Protein AF-A0A518HF80-F1 (afdb_monomer_lite)

InterPro domains:
  IPR002513 Tn3 transposase DDE domain [PF01526] (2-58)

Organism: NCBI:txid2527974

Foldseek 3Di:
DDPVVVVVVVQVVQLVLLVVVVVVVVVVCVVVVHDDDVVVVVPDGSRDCPPPDPDDDDDDPVVVVVPPPDDDDDDDDDPPPDD

Sequence (83 aa):
MNQAGCLNLVTNAVVTWNTVYMAAVIDRLRTEGKTVNEEDIARLSPARYEHINPYGKYRFEVEDGLSRTRLRPLRPPPEQKQR

Radius of gyration: 16.24 Å; chains: 1; bounding box: 32×31×52 Å

pLDDT: mean 79.42, std 10.39, range [38.03, 90.88]

Structure (mmCIF, N/CA/C/O backbone):
data_AF-A0A518HF80-F1
#
_entry.id   AF-A0A518HF80-F1
#
loop_
_atom_site.group_PDB
_atom_site.id
_atom_site.type_symbol
_atom_site.label_atom_id
_atom_site.label_alt_id
_atom_site.label_comp_id
_atom_site.label_asym_id
_atom_site.label_entity_id
_atom_site.label_seq_id
_atom_site.pdbx_PDB_ins_code
_atom_site.Cartn_x
_atom_site.Cartn_y
_atom_site.Cartn_z
_atom_s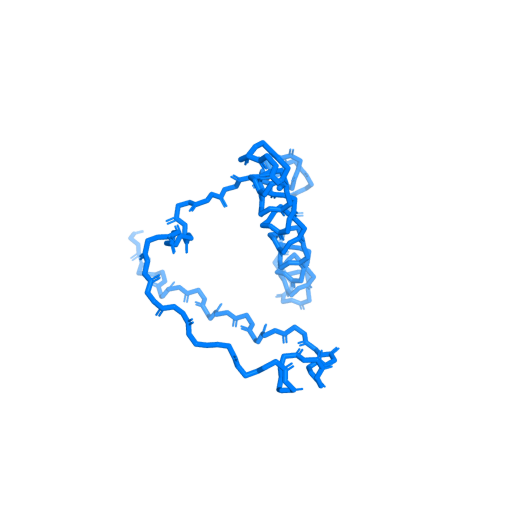ite.occupancy
_atom_site.B_iso_or_equiv
_atom_site.auth_seq_id
_atom_site.auth_comp_id
_atom_site.auth_asym_id
_atom_site.auth_atom_id
_atom_site.pdbx_PDB_model_num
ATOM 1 N N . MET A 1 1 ? 13.234 3.127 -25.140 1.00 52.56 1 MET A N 1
ATOM 2 C CA . MET A 1 1 ? 12.437 3.604 -23.985 1.00 52.56 1 MET A CA 1
ATOM 3 C C . MET A 1 1 ? 13.314 4.541 -23.173 1.00 52.56 1 MET A C 1
ATOM 5 O O . MET A 1 1 ? 14.455 4.183 -22.917 1.00 52.56 1 MET A O 1
ATOM 9 N N . ASN A 1 2 ? 12.851 5.755 -22.863 1.00 66.50 2 ASN A N 1
ATOM 10 C CA . ASN A 1 2 ? 13.644 6.712 -22.087 1.00 66.50 2 ASN A CA 1
ATOM 11 C C . ASN A 1 2 ? 13.598 6.351 -20.587 1.00 66.50 2 ASN A C 1
ATOM 13 O O . ASN A 1 2 ? 12.624 5.780 -20.098 1.00 66.50 2 ASN A O 1
ATOM 17 N N . GLN A 1 3 ? 14.662 6.675 -19.853 1.00 63.72 3 GLN A N 1
ATOM 18 C CA . GLN A 1 3 ? 14.768 6.420 -18.411 1.00 63.72 3 GLN A CA 1
ATOM 19 C C . GLN A 1 3 ? 13.621 7.080 -17.619 1.00 63.72 3 GLN A C 1
ATOM 21 O O . GLN A 1 3 ? 13.145 6.521 -16.632 1.00 63.72 3 GLN A O 1
ATOM 26 N N . ALA A 1 4 ? 13.127 8.228 -18.099 1.00 72.50 4 ALA A N 1
ATOM 27 C CA . ALA A 1 4 ? 12.016 8.969 -17.507 1.00 72.50 4 ALA A CA 1
ATOM 28 C C . ALA A 1 4 ? 10.683 8.192 -17.529 1.00 72.50 4 ALA A C 1
ATOM 30 O O . ALA A 1 4 ? 9.943 8.214 -16.550 1.00 72.50 4 ALA A O 1
ATOM 31 N N . GLY A 1 5 ? 10.386 7.468 -18.610 1.00 80.50 5 GLY A N 1
ATOM 32 C CA . GLY A 1 5 ? 9.167 6.672 -18.752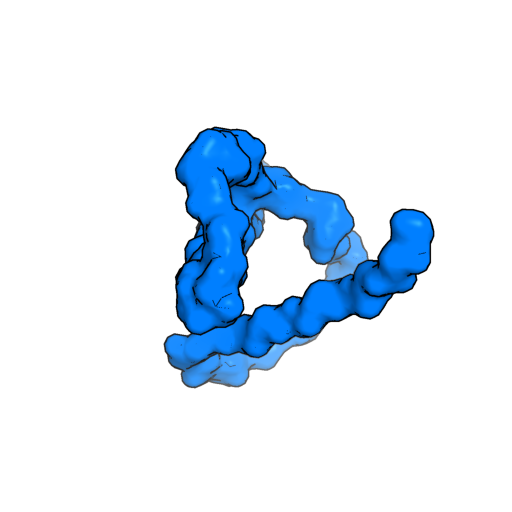 1.00 80.50 5 GLY A CA 1
ATOM 33 C C . GLY A 1 5 ? 9.177 5.438 -17.855 1.00 80.50 5 GLY A C 1
ATOM 34 O O . GLY A 1 5 ? 8.182 5.153 -17.192 1.00 80.50 5 GLY A O 1
ATOM 35 N N . CYS A 1 6 ? 10.319 4.750 -17.766 1.00 79.12 6 CYS A N 1
ATOM 36 C CA . CYS A 1 6 ? 10.481 3.616 -16.854 1.00 79.12 6 CYS A CA 1
ATOM 37 C C . CYS A 1 6 ? 10.354 4.048 -15.386 1.00 79.12 6 CYS A C 1
ATOM 39 O O . CYS A 1 6 ? 9.669 3.384 -14.611 1.00 79.12 6 CYS A O 1
ATOM 41 N N . LEU A 1 7 ? 10.965 5.176 -15.009 1.00 82.19 7 LEU A N 1
ATOM 42 C CA . LEU A 1 7 ? 10.864 5.711 -13.651 1.00 82.19 7 LEU A CA 1
ATOM 43 C C . LEU A 1 7 ? 9.424 6.103 -13.302 1.00 82.19 7 LEU A C 1
ATOM 45 O O . LEU A 1 7 ? 8.938 5.742 -12.237 1.00 82.19 7 LEU A O 1
ATOM 49 N N . ASN A 1 8 ? 8.728 6.796 -14.205 1.00 86.25 8 ASN A N 1
ATOM 50 C CA . ASN A 1 8 ? 7.338 7.195 -13.990 1.00 86.25 8 ASN A CA 1
ATOM 51 C C . ASN A 1 8 ? 6.426 5.972 -13.782 1.00 86.25 8 ASN A C 1
ATOM 53 O O . ASN A 1 8 ? 5.627 5.936 -12.848 1.00 86.25 8 ASN A O 1
ATOM 57 N N . LEU A 1 9 ? 6.604 4.926 -14.595 1.00 86.69 9 LEU A N 1
ATOM 58 C CA . LEU A 1 9 ? 5.854 3.680 -14.447 1.00 86.69 9 LEU A CA 1
ATOM 59 C C . LEU A 1 9 ? 6.075 3.034 -13.071 1.00 86.69 9 LEU A C 1
ATOM 61 O O . LEU A 1 9 ? 5.106 2.675 -12.403 1.00 86.69 9 LEU A O 1
ATOM 65 N N . VAL A 1 10 ? 7.333 2.912 -12.636 1.00 84.50 10 VAL A N 1
ATOM 66 C CA . VAL A 1 10 ? 7.669 2.314 -11.334 1.00 84.50 10 VAL A CA 1
ATOM 67 C C . VAL A 1 10 ? 7.100 3.149 -10.189 1.00 84.50 10 VAL A C 1
ATOM 69 O O . VAL A 1 10 ? 6.473 2.594 -9.289 1.00 84.50 10 VAL A O 1
ATOM 72 N N . THR A 1 11 ? 7.250 4.472 -10.239 1.00 85.62 11 THR A N 1
ATOM 73 C CA . THR A 1 11 ? 6.714 5.377 -9.216 1.00 85.62 11 THR A CA 1
ATOM 74 C C . THR A 1 11 ? 5.198 5.252 -9.096 1.00 85.62 11 THR A C 1
ATOM 76 O O . THR A 1 11 ? 4.687 5.093 -7.989 1.00 85.62 11 THR A O 1
ATOM 79 N N . ASN A 1 12 ? 4.470 5.246 -10.216 1.00 88.50 12 ASN A N 1
ATOM 80 C CA . ASN A 1 12 ? 3.015 5.094 -10.189 1.00 88.50 12 ASN A CA 1
ATOM 81 C C . ASN A 1 12 ? 2.598 3.722 -9.657 1.00 88.50 12 ASN A C 1
ATOM 83 O O . ASN A 1 12 ? 1.711 3.649 -8.813 1.00 88.50 12 ASN A O 1
ATOM 87 N N . ALA A 1 13 ? 3.269 2.643 -10.076 1.00 87.56 13 ALA A N 1
ATOM 88 C CA . ALA A 1 13 ? 2.980 1.300 -9.575 1.00 87.56 13 ALA A CA 1
ATOM 89 C C . ALA A 1 13 ? 3.156 1.204 -8.049 1.00 87.56 13 ALA A C 1
ATOM 91 O O . ALA A 1 13 ? 2.314 0.626 -7.359 1.00 87.56 13 ALA A O 1
ATOM 92 N N . VAL A 1 14 ? 4.214 1.818 -7.514 1.00 87.19 14 VAL A N 1
ATOM 93 C CA . VAL A 1 14 ? 4.481 1.903 -6.072 1.00 87.19 14 VAL A CA 1
ATOM 94 C C . VAL A 1 14 ? 3.395 2.688 -5.345 1.00 87.19 14 VAL A C 1
ATOM 96 O O . VAL A 1 14 ? 2.859 2.211 -4.345 1.00 87.19 14 VAL A O 1
ATOM 99 N N . VAL A 1 15 ? 3.045 3.871 -5.852 1.00 88.12 15 VAL A N 1
ATOM 100 C CA . VAL A 1 15 ? 2.010 4.724 -5.255 1.00 88.12 15 VAL A CA 1
ATOM 101 C C . VAL A 1 15 ? 0.668 3.998 -5.238 1.00 88.12 15 VAL A C 1
ATOM 103 O O . VAL A 1 15 ? 0.017 3.945 -4.198 1.00 88.12 15 VAL A O 1
ATOM 106 N N . THR A 1 16 ? 0.271 3.375 -6.350 1.00 88.50 16 THR A N 1
ATOM 107 C CA . THR A 1 16 ? -0.970 2.595 -6.432 1.00 88.50 16 THR A CA 1
ATOM 108 C C . THR A 1 16 ? -0.968 1.436 -5.440 1.00 88.50 16 THR A C 1
ATOM 110 O O . THR A 1 16 ? -1.948 1.255 -4.717 1.00 88.50 16 THR A O 1
ATOM 113 N N . TRP A 1 17 ? 0.130 0.678 -5.354 1.00 87.06 17 TRP A N 1
ATOM 114 C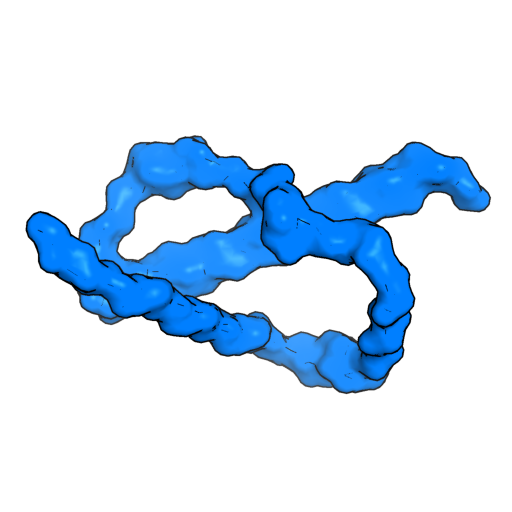 CA . TRP A 1 17 ? 0.244 -0.424 -4.400 1.00 87.06 17 TRP A CA 1
ATOM 115 C C . TRP A 1 17 ? 0.100 0.064 -2.955 1.00 87.06 17 TRP A C 1
ATOM 117 O O . TRP A 1 17 ? -0.696 -0.483 -2.193 1.00 87.06 17 TRP A O 1
ATOM 127 N N . ASN A 1 18 ? 0.803 1.135 -2.589 1.00 88.19 18 ASN A N 1
ATOM 128 C CA . ASN A 1 18 ? 0.724 1.715 -1.253 1.00 88.19 18 ASN A CA 1
ATOM 129 C C . ASN A 1 18 ? -0.698 2.172 -0.914 1.00 88.19 18 ASN A C 1
ATOM 131 O O . ASN A 1 18 ? -1.194 1.849 0.163 1.00 88.19 18 ASN A O 1
ATOM 135 N N . THR A 1 19 ? -1.379 2.861 -1.831 1.00 89.50 19 THR A N 1
ATOM 136 C CA . THR A 1 19 ? -2.762 3.314 -1.628 1.00 89.50 19 THR A CA 1
ATOM 137 C C . THR A 1 19 ? -3.713 2.149 -1.362 1.00 89.50 19 THR A C 1
ATOM 139 O O . THR A 1 19 ? -4.469 2.184 -0.392 1.00 89.50 19 THR A O 1
ATOM 142 N N . VAL A 1 20 ? -3.647 1.086 -2.172 1.00 90.88 20 VAL A N 1
ATOM 143 C CA . VAL A 1 20 ? -4.526 -0.086 -2.025 1.00 90.88 20 VAL A CA 1
ATOM 144 C C . VAL A 1 20 ? -4.300 -0.794 -0.686 1.00 90.88 20 VAL A C 1
ATOM 146 O O . VAL A 1 20 ? -5.262 -1.151 -0.005 1.00 90.88 20 VAL A O 1
ATOM 149 N N . TYR A 1 21 ? -3.044 -0.968 -0.265 1.00 89.69 21 TYR A N 1
ATOM 150 C CA . TYR A 1 21 ? -2.754 -1.610 1.020 1.00 89.69 21 TYR A CA 1
ATOM 151 C C . TYR A 1 21 ? -3.100 -0.728 2.218 1.00 89.69 21 TYR A C 1
ATOM 153 O O . TYR A 1 21 ? -3.573 -1.253 3.223 1.00 89.69 21 TYR A O 1
ATOM 161 N N . MET A 1 22 ? -2.908 0.591 2.131 1.00 89.75 22 MET A N 1
ATOM 162 C CA . MET A 1 22 ? -3.328 1.506 3.195 1.00 89.75 22 MET A CA 1
ATOM 163 C C . MET A 1 22 ? -4.848 1.484 3.384 1.00 89.75 22 MET A C 1
ATOM 165 O O . MET A 1 22 ? -5.301 1.414 4.524 1.00 89.75 22 MET A O 1
ATOM 169 N N . ALA A 1 23 ? -5.628 1.447 2.298 1.00 88.88 23 ALA A N 1
ATOM 170 C CA . ALA A 1 23 ? -7.080 1.282 2.376 1.00 88.88 23 ALA A CA 1
ATOM 171 C C . ALA A 1 23 ? -7.465 -0.041 3.062 1.00 88.88 23 ALA A C 1
ATOM 173 O O . ALA A 1 23 ? -8.226 -0.035 4.027 1.00 88.88 23 ALA A O 1
ATOM 174 N N . ALA A 1 24 ? -6.849 -1.158 2.657 1.00 90.00 24 ALA A N 1
ATOM 175 C CA . ALA A 1 24 ? -7.091 -2.460 3.281 1.00 90.00 24 ALA A CA 1
ATOM 176 C C . ALA A 1 24 ? -6.740 -2.483 4.784 1.00 90.00 24 ALA A C 1
ATOM 178 O O . ALA A 1 24 ? -7.415 -3.142 5.576 1.00 90.00 24 ALA A O 1
ATOM 179 N N . VAL A 1 25 ? -5.688 -1.764 5.196 1.00 89.25 25 VAL A N 1
ATOM 180 C CA . VAL A 1 25 ? -5.329 -1.607 6.614 1.00 89.25 25 VAL A CA 1
ATOM 181 C C . VAL A 1 25 ? -6.383 -0.785 7.354 1.00 89.25 25 VAL A C 1
ATOM 183 O O . VAL A 1 25 ? -6.807 -1.201 8.428 1.00 89.25 25 VAL A O 1
ATOM 186 N N . ILE A 1 26 ? -6.834 0.339 6.793 1.00 89.25 26 ILE A N 1
ATOM 187 C CA . ILE A 1 26 ? -7.879 1.183 7.392 1.00 89.25 26 ILE A CA 1
ATOM 188 C C . ILE A 1 26 ? -9.176 0.388 7.587 1.00 89.25 26 ILE A C 1
ATOM 190 O O . ILE A 1 26 ? -9.754 0.427 8.672 1.00 89.25 26 ILE A O 1
ATOM 194 N N . ASP A 1 27 ? -9.598 -0.387 6.587 1.00 89.56 27 ASP A N 1
ATOM 195 C CA . ASP A 1 27 ? -10.807 -1.215 6.674 1.00 89.56 27 ASP A CA 1
ATOM 196 C C . ASP A 1 27 ? -10.685 -2.299 7.749 1.00 89.56 27 ASP A C 1
ATOM 198 O O . ASP A 1 27 ? -11.619 -2.527 8.528 1.00 89.56 27 ASP A O 1
ATOM 202 N N . ARG A 1 28 ? -9.507 -2.925 7.865 1.00 87.56 28 ARG A N 1
ATOM 203 C CA . ARG A 1 28 ? -9.222 -3.872 8.947 1.00 87.56 28 ARG A CA 1
ATOM 204 C C . ARG A 1 28 ? -9.282 -3.195 10.317 1.00 87.56 28 ARG A C 1
ATOM 206 O O . ARG A 1 28 ? -9.899 -3.744 11.222 1.00 87.56 28 ARG A O 1
ATOM 213 N N . LEU A 1 29 ? -8.677 -2.016 10.477 1.00 87.62 29 LEU A N 1
ATOM 214 C CA . LEU A 1 29 ? -8.694 -1.271 11.742 1.00 87.62 29 LEU A CA 1
ATOM 215 C C . LEU A 1 29 ? -10.122 -0.886 12.154 1.00 87.62 29 LEU A C 1
ATOM 217 O O . LEU A 1 29 ? -10.482 -1.057 13.318 1.00 87.62 29 LEU A O 1
ATOM 221 N N . ARG A 1 30 ? -10.950 -0.444 11.198 1.00 87.06 30 ARG A N 1
ATOM 222 C CA . ARG A 1 30 ? -12.376 -0.154 11.419 1.00 87.06 30 ARG A CA 1
ATOM 223 C C . ARG A 1 30 ? -13.150 -1.400 11.851 1.00 87.06 30 ARG A C 1
ATOM 225 O O . ARG A 1 30 ? -13.936 -1.332 12.789 1.00 87.06 30 ARG A O 1
ATOM 232 N N . THR A 1 31 ? -12.886 -2.542 11.215 1.00 87.94 31 THR A N 1
ATOM 233 C CA . THR A 1 31 ? -13.514 -3.831 11.563 1.00 87.94 31 THR A CA 1
ATOM 234 C C . THR A 1 31 ? -13.086 -4.329 12.949 1.00 87.94 31 THR A C 1
ATOM 236 O O . THR A 1 31 ? -13.887 -4.908 13.672 1.00 87.94 31 THR A O 1
ATOM 239 N N . GLU A 1 32 ? -11.840 -4.067 13.354 1.00 87.12 32 GLU A N 1
ATOM 240 C CA . GLU A 1 32 ? -11.318 -4.372 14.696 1.00 87.12 32 GLU A CA 1
ATOM 241 C C . GLU A 1 32 ? -11.841 -3.407 15.786 1.00 87.12 32 GLU A C 1
ATOM 243 O O . GLU A 1 32 ? -11.457 -3.537 16.947 1.00 87.12 32 GLU A O 1
ATOM 248 N N . GLY A 1 33 ? -12.696 -2.436 15.436 1.00 84.19 33 GLY A N 1
ATOM 249 C CA . GLY A 1 33 ? -13.256 -1.456 16.371 1.00 84.19 33 GLY A CA 1
ATOM 250 C C . GLY A 1 33 ? -12.261 -0.388 16.833 1.00 84.19 33 GLY A C 1
ATOM 251 O O . GLY A 1 33 ? -12.512 0.297 17.824 1.00 84.19 33 GLY A O 1
ATOM 252 N N . LYS A 1 34 ? -11.121 -0.236 16.147 1.00 84.00 34 LYS A N 1
ATOM 253 C CA . LYS A 1 34 ? -10.131 0.800 16.468 1.00 84.00 34 LYS A CA 1
ATOM 254 C C . LYS A 1 34 ? -10.587 2.149 15.925 1.00 84.00 34 LYS A C 1
ATOM 256 O O . LYS A 1 34 ? -11.023 2.249 14.779 1.00 84.00 34 LYS A O 1
ATOM 261 N N . THR A 1 35 ? -10.419 3.198 16.725 1.00 81.38 35 THR A N 1
ATOM 262 C CA . THR A 1 35 ? -10.658 4.575 16.284 1.00 81.38 35 THR A CA 1
ATOM 263 C C . THR A 1 35 ? -9.653 4.942 15.197 1.00 81.38 35 THR A C 1
ATOM 265 O O . THR A 1 35 ? -8.448 4.982 15.444 1.00 81.38 35 THR A O 1
ATOM 268 N N . VAL A 1 36 ? -10.148 5.202 13.988 1.00 83.50 36 VAL A N 1
ATOM 269 C CA . VAL A 1 36 ? -9.351 5.733 12.879 1.00 83.50 36 VAL A CA 1
ATOM 270 C C . VAL A 1 36 ? -9.782 7.177 12.657 1.00 83.50 36 VAL A C 1
ATOM 272 O O . VAL A 1 36 ? -10.895 7.410 12.189 1.00 83.50 36 VAL A O 1
ATOM 275 N N . ASN A 1 37 ? -8.924 8.141 12.998 1.00 84.31 37 ASN A N 1
ATOM 276 C CA . ASN A 1 37 ? -9.223 9.556 12.777 1.00 84.31 37 ASN A CA 1
ATOM 277 C C . ASN A 1 37 ? -9.055 9.910 11.297 1.00 84.31 37 ASN A C 1
ATOM 279 O O . ASN A 1 37 ? -8.042 9.582 10.675 1.00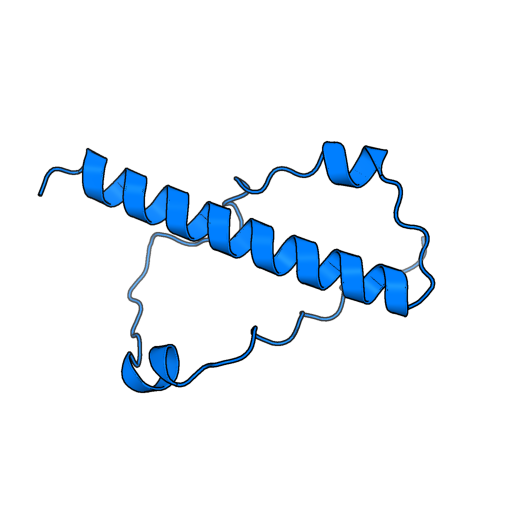 84.31 37 ASN A O 1
ATOM 283 N N . GLU A 1 38 ? -10.014 10.639 10.738 1.00 81.25 38 GLU A N 1
ATOM 284 C CA . GLU A 1 38 ? -9.957 11.065 9.335 1.00 81.25 38 GLU A CA 1
ATOM 285 C C . GLU A 1 38 ? -8.817 12.056 9.066 1.00 81.25 38 GLU A C 1
ATOM 287 O O . GLU A 1 38 ? -8.205 12.017 7.998 1.00 81.25 38 GLU A O 1
ATOM 292 N N . GLU A 1 39 ? -8.451 12.876 10.057 1.00 83.44 39 GLU A N 1
ATOM 293 C CA . GLU A 1 39 ? -7.285 13.765 9.971 1.00 83.44 39 GLU A CA 1
ATOM 294 C C . GLU A 1 39 ? -5.972 13.000 9.784 1.00 83.44 39 GLU A C 1
ATOM 296 O O . GLU A 1 39 ? -5.084 13.452 9.059 1.00 83.44 39 GLU A O 1
ATOM 301 N N . ASP A 1 40 ? -5.845 11.830 10.416 1.00 81.44 40 ASP A N 1
ATOM 302 C CA . ASP A 1 40 ? -4.653 10.996 10.286 1.00 81.44 40 ASP A CA 1
ATOM 303 C C . ASP A 1 40 ? -4.597 10.358 8.897 1.00 81.44 40 ASP A C 1
ATOM 305 O O . ASP A 1 40 ? -3.525 10.308 8.294 1.00 81.44 40 ASP A O 1
ATOM 309 N N . ILE A 1 41 ? -5.751 9.963 8.340 1.00 81.56 41 ILE A N 1
ATOM 310 C CA . ILE A 1 41 ? -5.856 9.477 6.956 1.00 81.56 41 ILE A CA 1
ATOM 311 C C . ILE A 1 41 ? -5.430 10.571 5.968 1.00 81.56 41 ILE A C 1
ATOM 313 O O . ILE A 1 41 ? -4.663 10.290 5.048 1.00 81.56 41 ILE A O 1
ATOM 317 N N . ALA A 1 42 ? -5.866 11.817 6.172 1.00 81.25 42 ALA A N 1
ATOM 318 C CA . ALA A 1 42 ? -5.525 12.943 5.298 1.00 81.25 42 ALA A CA 1
ATOM 319 C C . ALA A 1 42 ? -4.018 13.271 5.282 1.00 81.25 42 ALA A C 1
ATOM 321 O O . ALA A 1 42 ? -3.518 13.848 4.317 1.00 81.25 42 ALA A O 1
ATOM 322 N N . ARG A 1 43 ? -3.281 12.887 6.332 1.00 83.00 43 ARG A N 1
ATOM 323 C CA . ARG A 1 43 ? -1.821 13.056 6.433 1.00 83.00 43 ARG A CA 1
ATOM 324 C C . ARG A 1 43 ? -1.028 11.882 5.845 1.00 83.00 43 ARG A C 1
ATOM 326 O O . ARG A 1 43 ? 0.196 11.982 5.728 1.00 83.00 43 ARG A O 1
ATOM 333 N N . LEU A 1 44 ? -1.675 10.771 5.478 1.00 82.69 44 LEU A N 1
ATOM 334 C CA . LEU A 1 44 ? -0.989 9.619 4.892 1.00 82.69 44 LEU A CA 1
ATOM 335 C C . LEU A 1 44 ? -0.485 9.945 3.483 1.00 82.69 44 LEU A C 1
ATOM 337 O O . LEU A 1 44 ? -1.248 10.315 2.596 1.00 82.69 44 LEU A O 1
ATOM 341 N N . SER A 1 45 ? 0.811 9.729 3.254 1.00 81.69 45 SER A N 1
ATOM 342 C CA . SER A 1 45 ? 1.399 9.815 1.917 1.00 81.69 45 SER A CA 1
ATOM 343 C C . SER A 1 45 ? 1.590 8.418 1.313 1.00 81.69 45 SER A C 1
ATOM 345 O O . SER A 1 45 ? 2.321 7.604 1.890 1.00 81.69 45 SER A O 1
ATOM 347 N N . PRO A 1 46 ? 1.020 8.133 0.126 1.00 79.12 46 PRO A N 1
ATOM 348 C CA . PRO A 1 46 ? 1.255 6.883 -0.594 1.00 79.12 46 PRO A CA 1
ATOM 349 C C . PRO A 1 46 ? 2.623 6.830 -1.279 1.00 79.12 46 PRO A C 1
ATOM 351 O O . PRO A 1 46 ? 3.007 5.783 -1.787 1.00 79.12 46 PRO A O 1
ATOM 354 N N . ALA A 1 47 ? 3.398 7.916 -1.276 1.00 78.81 47 ALA A N 1
ATOM 355 C CA . ALA A 1 47 ? 4.707 7.974 -1.925 1.00 78.81 47 ALA A CA 1
ATOM 356 C C . ALA A 1 47 ? 5.862 7.459 -1.043 1.00 78.81 47 ALA A C 1
ATOM 358 O O . ALA A 1 47 ? 7.028 7.650 -1.381 1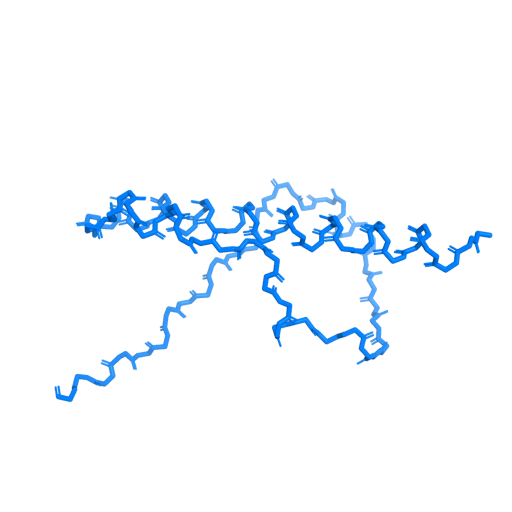.00 78.81 47 ALA A O 1
ATOM 359 N N . ARG A 1 48 ? 5.582 6.817 0.101 1.00 74.81 48 ARG A N 1
ATOM 360 C CA . ARG A 1 48 ? 6.636 6.256 0.962 1.00 74.81 48 ARG A CA 1
ATOM 361 C C . ARG A 1 48 ? 7.338 5.093 0.258 1.00 74.81 48 ARG A C 1
ATOM 363 O O . ARG A 1 48 ? 6.698 4.111 -0.101 1.00 74.81 48 ARG A O 1
ATOM 370 N N . TYR A 1 49 ? 8.658 5.182 0.121 1.00 72.50 49 TYR A N 1
ATOM 371 C CA . TYR A 1 49 ? 9.463 4.217 -0.639 1.00 72.50 49 TYR A CA 1
ATOM 372 C C . TYR A 1 49 ? 10.553 3.514 0.182 1.00 72.50 49 TYR A C 1
ATOM 374 O O . TYR A 1 49 ? 11.218 2.628 -0.334 1.00 72.50 49 TYR A O 1
ATOM 382 N N . GLU A 1 50 ? 10.719 3.850 1.464 1.00 75.12 50 GLU A N 1
ATOM 383 C CA . GLU A 1 50 ? 11.758 3.279 2.345 1.00 75.12 50 GLU A CA 1
ATOM 384 C C . GLU A 1 50 ? 11.687 1.742 2.463 1.00 75.12 50 GLU A C 1
ATOM 386 O O . GLU A 1 50 ? 12.692 1.073 2.669 1.00 75.12 50 GLU A O 1
ATOM 391 N N . HIS A 1 51 ? 10.497 1.163 2.281 1.00 71.75 51 HIS A N 1
ATOM 392 C CA . HIS A 1 51 ? 10.277 -0.284 2.317 1.00 71.75 51 HIS A CA 1
ATOM 393 C C . HIS A 1 51 ? 10.542 -0.988 0.973 1.00 71.75 51 HIS A C 1
ATOM 395 O O . HIS A 1 51 ? 10.370 -2.205 0.876 1.00 71.75 51 HIS A O 1
ATOM 401 N N . ILE A 1 52 ? 10.908 -0.238 -0.069 1.00 75.12 52 ILE A N 1
ATOM 402 C CA . ILE A 1 52 ? 11.172 -0.747 -1.413 1.00 75.12 52 ILE A CA 1
ATOM 403 C C . ILE A 1 52 ? 12.674 -0.753 -1.616 1.00 75.12 52 ILE A C 1
ATOM 405 O O . ILE A 1 5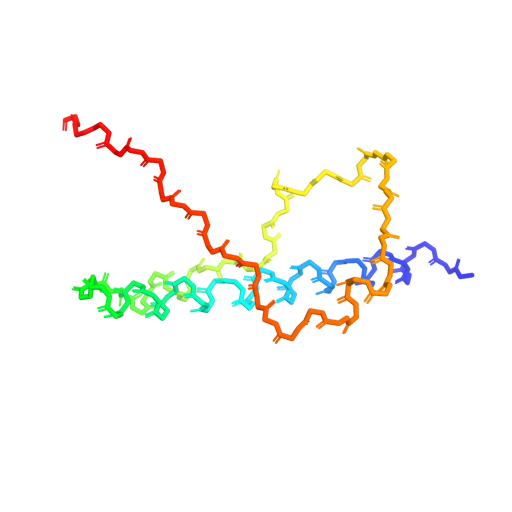2 ? 13.327 0.283 -1.542 1.00 75.12 52 ILE A O 1
ATOM 409 N N . ASN A 1 53 ? 13.216 -1.925 -1.927 1.00 78.25 53 ASN A N 1
ATOM 410 C CA . ASN A 1 53 ? 14.598 -2.039 -2.352 1.00 78.25 53 ASN A CA 1
ATOM 411 C C . ASN A 1 53 ? 14.659 -2.089 -3.891 1.00 78.25 53 ASN A C 1
ATOM 413 O O . ASN A 1 53 ? 14.444 -3.155 -4.469 1.00 78.25 53 ASN A O 1
ATOM 417 N N . PRO A 1 54 ? 14.939 -0.980 -4.594 1.00 69.81 54 PRO A N 1
ATOM 418 C CA . PRO A 1 54 ? 15.056 -1.007 -6.051 1.00 69.81 54 PRO A CA 1
ATOM 419 C C . PRO A 1 54 ? 16.298 -1.781 -6.524 1.00 69.81 54 PRO A C 1
ATOM 421 O O . PRO A 1 54 ? 16.358 -2.197 -7.679 1.00 69.81 54 PRO A O 1
ATOM 424 N N . TYR A 1 55 ? 17.280 -2.002 -5.643 1.00 75.69 55 TYR A N 1
ATOM 425 C CA . TYR A 1 55 ? 18.537 -2.666 -5.965 1.00 75.69 55 TYR A CA 1
ATOM 426 C C . TYR A 1 55 ? 18.474 -4.153 -5.611 1.00 75.69 55 TYR A C 1
ATOM 428 O O . TYR A 1 55 ? 18.460 -4.544 -4.447 1.00 75.69 55 TYR A O 1
ATOM 436 N N . GLY A 1 56 ? 18.464 -5.019 -6.619 1.00 76.00 56 GLY A N 1
ATOM 437 C CA . GLY A 1 56 ? 18.476 -6.461 -6.401 1.00 76.00 56 GLY A CA 1
ATOM 438 C C . GLY A 1 56 ? 18.121 -7.240 -7.657 1.00 76.00 56 GLY A C 1
ATOM 439 O O . GLY A 1 56 ? 17.683 -6.676 -8.658 1.00 76.00 56 GLY A O 1
ATOM 440 N N . LYS A 1 57 ? 18.309 -8.559 -7.602 1.00 79.31 57 LYS A N 1
ATOM 441 C CA . LYS A 1 57 ? 17.792 -9.472 -8.624 1.00 79.31 57 LYS A CA 1
ATOM 442 C C . LYS A 1 57 ? 16.463 -10.024 -8.134 1.00 79.31 57 LYS A C 1
ATOM 444 O O . LYS A 1 57 ? 16.429 -10.785 -7.172 1.00 79.31 57 LYS A O 1
ATOM 449 N N . TYR A 1 58 ? 15.387 -9.641 -8.807 1.00 77.06 58 TYR A N 1
ATOM 450 C CA . TYR A 1 58 ? 14.054 -10.156 -8.534 1.00 77.06 58 TYR A CA 1
ATOM 451 C C . TYR A 1 58 ? 13.678 -11.198 -9.582 1.00 77.06 58 TYR A C 1
ATOM 453 O O . TYR A 1 58 ? 13.815 -10.957 -10.781 1.00 77.06 58 TYR A O 1
ATOM 461 N N . ARG A 1 59 ? 13.199 -12.356 -9.126 1.00 79.06 59 ARG A N 1
ATOM 462 C CA . ARG A 1 59 ? 12.554 -13.354 -9.979 1.00 79.06 59 ARG A CA 1
ATOM 463 C C . ARG A 1 59 ? 11.057 -13.267 -9.735 1.00 79.06 59 ARG A C 1
ATOM 465 O O . ARG A 1 59 ? 10.614 -13.393 -8.596 1.00 79.06 59 ARG A O 1
ATOM 472 N N . PHE A 1 60 ? 10.301 -13.040 -10.799 1.00 78.81 60 PHE A N 1
ATOM 473 C CA . PHE A 1 60 ? 8.848 -12.982 -10.747 1.00 78.81 60 PHE A CA 1
ATOM 474 C C . PHE A 1 60 ? 8.285 -14.185 -11.490 1.00 78.81 60 PHE A C 1
ATOM 476 O O . PHE A 1 60 ? 8.604 -14.396 -12.659 1.00 78.81 60 PHE A O 1
ATOM 483 N N . GLU A 1 61 ? 7.445 -14.964 -10.817 1.00 83.12 61 GLU A N 1
ATOM 484 C CA . GLU A 1 61 ? 6.591 -15.943 -11.482 1.00 83.12 61 GLU A CA 1
ATOM 485 C C . GLU A 1 61 ? 5.345 -15.206 -11.963 1.00 83.12 61 GLU A C 1
ATOM 487 O O . GLU A 1 61 ? 4.437 -14.901 -11.192 1.00 83.12 61 GLU A O 1
ATOM 492 N N . VAL A 1 62 ? 5.362 -14.814 -13.238 1.00 79.19 62 VAL A N 1
ATOM 493 C CA . VAL A 1 62 ? 4.337 -13.937 -13.821 1.00 79.19 62 VAL A CA 1
ATOM 494 C C . VAL A 1 62 ? 2.965 -14.612 -13.806 1.00 79.19 62 VAL A C 1
ATOM 496 O O . VAL A 1 62 ? 1.979 -13.957 -13.490 1.00 79.19 62 VAL A O 1
ATOM 499 N N . GLU A 1 63 ? 2.898 -15.920 -14.052 1.00 79.50 63 GLU A N 1
ATOM 500 C CA . GLU A 1 63 ? 1.649 -16.697 -14.025 1.00 79.50 63 GLU A CA 1
ATOM 501 C C . GLU A 1 63 ? 0.997 -16.703 -12.632 1.00 79.50 63 GLU A C 1
ATOM 503 O O . GLU A 1 63 ? -0.194 -16.424 -12.505 1.00 79.50 63 GLU A O 1
ATOM 508 N N . ASP A 1 64 ? 1.787 -16.917 -11.575 1.00 77.31 64 ASP A N 1
ATOM 509 C CA . ASP A 1 64 ? 1.343 -16.829 -10.175 1.00 77.31 64 ASP A CA 1
ATOM 510 C C . ASP A 1 64 ? 1.035 -15.377 -9.750 1.00 77.31 64 ASP A C 1
ATOM 512 O O . ASP A 1 64 ? 0.214 -15.106 -8.876 1.00 77.31 64 ASP A O 1
ATOM 516 N N . GLY A 1 65 ? 1.684 -14.390 -10.369 1.00 74.25 65 GLY A N 1
ATOM 517 C CA . GLY A 1 65 ? 1.355 -12.976 -10.190 1.00 74.25 65 GLY A CA 1
ATOM 518 C C . GLY A 1 65 ? -0.008 -12.603 -10.777 1.00 74.25 65 GLY A C 1
ATOM 519 O O . GLY A 1 65 ? -0.760 -11.867 -10.142 1.00 74.25 65 GLY A O 1
ATOM 520 N N . LEU A 1 66 ? -0.327 -13.124 -11.964 1.00 76.38 66 LEU A N 1
ATOM 521 C CA . LEU A 1 66 ? -1.564 -12.838 -12.696 1.00 76.38 66 LEU A CA 1
ATOM 522 C C . LEU A 1 66 ? -2.770 -13.623 -12.163 1.00 76.38 66 LEU A C 1
ATOM 524 O O . LEU A 1 66 ? -3.894 -13.135 -12.242 1.00 76.38 66 LEU A O 1
ATOM 528 N N . SER A 1 67 ? -2.554 -14.812 -11.596 1.00 77.19 67 SER A N 1
ATOM 529 C CA . SER A 1 67 ? -3.619 -15.621 -10.988 1.00 77.19 67 SER A CA 1
ATOM 530 C C . SER A 1 67 ? -4.058 -15.111 -9.606 1.00 77.19 67 SER A C 1
ATOM 532 O O . SER A 1 67 ? -5.139 -15.466 -9.122 1.00 77.19 67 SER A O 1
ATOM 534 N N . ARG A 1 68 ? -3.258 -14.245 -8.962 1.00 75.56 68 ARG A N 1
ATOM 535 C CA . ARG A 1 68 ? -3.597 -13.619 -7.677 1.00 75.56 68 ARG A CA 1
ATOM 536 C C . ARG A 1 68 ? -4.741 -12.620 -7.833 1.00 75.56 68 ARG A C 1
ATOM 538 O O . ARG A 1 68 ? -4.550 -11.461 -8.179 1.00 75.56 68 ARG A O 1
ATOM 545 N N . THR A 1 69 ? -5.932 -13.057 -7.450 1.00 74.19 69 THR A N 1
ATOM 546 C CA . THR A 1 69 ? -7.145 -12.226 -7.382 1.00 74.19 69 THR A CA 1
ATOM 547 C C . THR A 1 69 ? -7.308 -11.474 -6.059 1.00 74.19 69 THR A C 1
ATOM 549 O O . THR A 1 69 ? -8.194 -10.631 -5.940 1.00 74.19 69 THR A O 1
ATOM 552 N N . ARG A 1 70 ? -6.475 -11.759 -5.047 1.00 79.56 70 ARG A N 1
ATOM 553 C CA . ARG A 1 70 ? -6.549 -11.133 -3.717 1.00 79.56 70 ARG A CA 1
ATOM 554 C C . ARG A 1 70 ? -5.251 -10.447 -3.311 1.00 79.56 70 ARG A C 1
ATOM 556 O O . ARG A 1 70 ? -4.159 -10.855 -3.706 1.00 79.56 70 ARG A O 1
ATOM 563 N N . LEU A 1 71 ? -5.394 -9.426 -2.464 1.00 83.38 71 LEU A N 1
ATOM 564 C CA . LEU A 1 71 ? -4.272 -8.767 -1.800 1.00 83.38 71 LEU A CA 1
ATOM 565 C C . LEU A 1 71 ? -3.485 -9.775 -0.960 1.00 83.38 71 LEU A C 1
ATOM 567 O O . LEU A 1 71 ? -4.045 -10.723 -0.402 1.00 83.38 71 LEU A O 1
ATOM 571 N N . ARG A 1 72 ? -2.172 -9.556 -0.851 1.00 84.56 72 ARG A N 1
ATOM 572 C CA . ARG A 1 72 ? -1.342 -10.323 0.077 1.00 84.56 72 ARG A CA 1
ATOM 573 C C . ARG A 1 72 ? -1.837 -10.049 1.501 1.00 84.56 72 ARG A C 1
ATOM 575 O O . ARG A 1 72 ? -2.201 -8.909 1.798 1.00 84.56 72 ARG A O 1
ATOM 582 N N . PRO A 1 73 ? -1.822 -11.056 2.389 1.00 85.50 73 PRO A N 1
ATOM 583 C CA . PRO A 1 73 ? -2.216 -10.863 3.776 1.00 85.50 73 PRO A CA 1
ATOM 584 C C . PRO A 1 73 ? -1.451 -9.708 4.430 1.00 85.50 73 PRO A C 1
ATOM 586 O O . PRO A 1 73 ? -0.236 -9.568 4.253 1.00 85.50 73 PRO A O 1
ATOM 589 N N . LEU A 1 74 ? -2.168 -8.881 5.193 1.00 85.56 74 LEU A N 1
ATOM 590 C CA . LEU A 1 74 ? -1.565 -7.803 5.969 1.00 85.56 74 LEU A CA 1
ATOM 591 C C . LEU A 1 74 ? -0.647 -8.389 7.043 1.00 85.56 74 LEU A C 1
ATOM 593 O O . LEU A 1 74 ? -1.033 -9.315 7.759 1.00 85.56 74 LEU A O 1
ATOM 597 N N . ARG A 1 75 ? 0.558 -7.828 7.179 1.00 85.38 75 ARG A N 1
ATOM 598 C CA . ARG A 1 75 ? 1.488 -8.238 8.236 1.00 85.38 75 ARG A CA 1
ATOM 599 C C . ARG A 1 75 ? 0.919 -7.845 9.605 1.00 85.38 75 ARG A C 1
ATOM 601 O O . ARG A 1 75 ? 0.344 -6.759 9.715 1.00 85.38 75 ARG A O 1
ATOM 608 N N . PRO A 1 76 ? 1.067 -8.691 10.638 1.00 81.00 76 PRO A N 1
ATOM 609 C CA . PRO A 1 76 ? 0.700 -8.298 11.989 1.00 81.00 76 PRO A CA 1
ATOM 610 C C . PRO A 1 76 ? 1.571 -7.114 12.439 1.00 81.00 76 PRO A C 1
ATOM 612 O O . PRO A 1 76 ? 2.739 -7.031 12.037 1.00 81.00 76 PRO A O 1
ATOM 615 N N . PRO A 1 77 ? 1.021 -6.184 13.237 1.00 77.19 77 PRO A N 1
ATOM 616 C CA . PRO A 1 77 ? 1.829 -5.129 13.829 1.00 77.19 77 PRO A CA 1
ATOM 617 C C . PRO A 1 77 ? 2.922 -5.757 14.714 1.00 77.19 77 PRO A C 1
ATOM 619 O O . PRO A 1 77 ? 2.669 -6.793 15.334 1.00 77.19 77 PRO A O 1
ATOM 622 N N . PRO A 1 78 ? 4.128 -5.164 14.786 1.00 75.44 78 PRO A N 1
ATOM 623 C CA . PRO A 1 78 ? 5.122 -5.588 15.767 1.00 75.44 78 PRO A CA 1
ATOM 624 C C . PRO A 1 78 ? 4.522 -5.457 17.173 1.00 75.44 78 PRO A C 1
ATOM 626 O O . PRO A 1 78 ? 3.812 -4.484 17.439 1.00 75.44 78 PRO A O 1
ATOM 629 N N . GLU A 1 79 ? 4.781 -6.429 18.054 1.00 62.62 79 GLU A N 1
ATOM 630 C CA . GLU A 1 79 ? 4.325 -6.388 19.447 1.00 62.62 79 GLU A CA 1
ATOM 631 C C . GLU A 1 79 ? 4.738 -5.054 20.078 1.00 62.62 79 GLU A C 1
ATOM 633 O O . GLU A 1 79 ? 5.924 -4.768 20.271 1.00 62.62 79 GLU A O 1
ATOM 638 N N . GLN A 1 80 ? 3.752 -4.208 20.374 1.00 54.25 80 GLN A N 1
ATOM 639 C CA . GLN A 1 80 ? 3.986 -2.984 21.120 1.00 54.25 80 GLN A CA 1
ATOM 640 C C . GLN A 1 80 ? 4.295 -3.393 22.561 1.00 54.25 80 GLN A C 1
ATOM 642 O O . GLN A 1 80 ? 3.388 -3.633 23.353 1.00 54.25 80 GLN A O 1
ATOM 647 N N . LYS A 1 81 ? 5.584 -3.491 22.912 1.00 42.41 81 LYS A N 1
ATOM 648 C CA . LYS A 1 81 ? 5.997 -3.467 24.318 1.00 42.41 81 LYS A CA 1
ATOM 649 C C . LYS A 1 81 ? 5.541 -2.131 24.896 1.00 42.41 81 LYS A C 1
ATOM 651 O O . LYS A 1 81 ? 6.144 -1.098 24.609 1.00 42.41 81 LYS A O 1
ATOM 656 N N . GLN A 1 82 ? 4.453 -2.177 25.658 1.00 45.97 82 GLN A N 1
ATOM 657 C CA . GLN A 1 82 ? 3.958 -1.074 26.468 1.00 45.97 82 GLN A CA 1
ATOM 658 C C . GLN A 1 82 ? 5.124 -0.579 27.343 1.00 45.97 82 GLN A C 1
ATOM 660 O O . GLN A 1 82 ? 5.705 -1.362 28.096 1.00 45.97 82 GLN A O 1
ATOM 665 N N . ARG A 1 83 ? 5.527 0.677 27.149 1.00 38.03 83 ARG A N 1
ATOM 666 C CA . ARG A 1 83 ? 6.438 1.408 28.035 1.00 38.03 83 ARG A CA 1
ATOM 667 C C . ARG A 1 83 ? 5.621 2.261 28.985 1.00 38.03 83 ARG A C 1
ATOM 669 O O . ARG A 1 83 ? 4.581 2.777 28.519 1.00 38.03 83 ARG A O 1
#

Secondary structure (DSSP, 8-state):
--HHHHHHHHHHHHHHHHHHHHHHHHHHHHHTT----HHHHHT--TT--TT---SS-----HHHHHH--SPPPPPPPP-----